Protein AF-A0A764QH94-F1 (afdb_monomer)

pLDDT: mea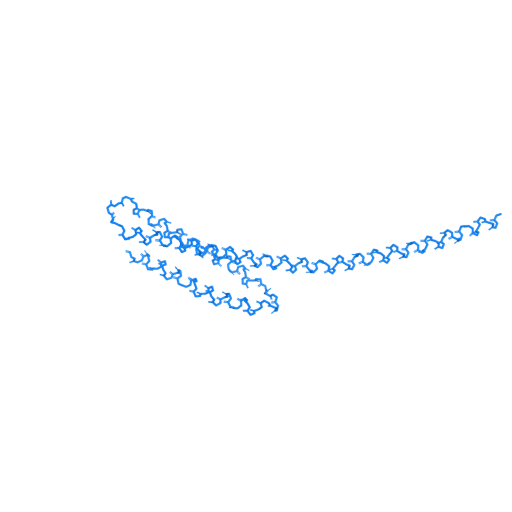n 87.06, std 11.45, range [55.53, 98.19]

InterPro domains:
  IPR003122 Chemotaxis methyl-accepting receptor Tar-related, ligand-binding [PF02203] (1-144)
  IPR003122 Chemotaxis methyl-accepting receptor Tar-related, ligand-binding [SM00319] (44-144)
  IPR004090 Chemotaxis methyl-accepting receptor [PR00260] (5-30)
  IPR004090 Chemotaxis methyl-accepting receptor [PR00260] (60-75)
  IPR035440 Methyl-accepting chemotaxis protein, four helix bundle domain superfamily [SSF47170] (25-144)

Secondary structure (DSSP, 8-state):
-HHHHHHHHHHHHHHHHHHHHHHHHHHHHHHHHHHHHHHHHHHHHHHHHHHHHHHHHHHHHHHHHHHHHHHHHHTS-TTSGGGHHHHHHHHHHHHHHHHHHHHHHHHHHSPPPGGGHHHHHHHHHHHHHHHHHHHHHHHHHH--

Foldseek 3Di:
DVVVVVVVVVVVVVVVVVVVVVVVVVVVVVVVVVVVVVVVVVVVLVVLLVVLLVLLVVLLVLLVVLLVVLVVVVPDDPPDPCPVVSVVSLVSSVVSLVVSVVSVVVSVPRDDDPVCPVVNVVVVVVSVVSSVVSVVSSVVSVVD

Mean predicted aligned error: 10.51 Å

Organism: Salmonella enterica (NCBI:txid28901)

Radius of gyration: 31.35 Å; Cα contacts (8 Å, |Δi|>4): 74; chains: 1; bounding box: 52×31×103 Å

Solvent-accessible surface area (backbone atoms only — not comparable to full-atom values): 7592 Å² total; per-residue (Å²): 112,70,70,58,54,55,51,51,54,51,50,52,52,52,50,51,53,49,52,50,52,49,50,52,52,50,51,54,50,49,51,50,50,56,57,46,49,55,53,51,51,54,51,51,50,51,50,46,42,51,48,25,47,50,51,18,53,52,25,47,51,50,18,52,51,26,44,53,55,19,54,60,49,68,74,44,67,82,88,43,88,61,58,64,62,29,57,53,26,45,51,48,18,55,51,30,43,51,52,17,50,54,31,41,50,54,34,69,72,49,82,68,55,82,93,40,45,67,61,52,51,53,49,48,58,53,46,55,56,52,52,50,53,53,52,51,54,50,54,55,62,73,76,101

Sequence (144 aa):
MFNRIRVVTMLMMVLGVFALLQLVSGGLLFSSLQHNQQGFVISNELRQQQSELTSTWDLMLQTRINLSRSAARMMMDASNQQSSAKTDLLQNAKTTLAQAAAHYANFKNMTPLPAMAEASANVDEKYQRYQAALAELIQFLDNG

Nearest PDB structures (foldseek):
  2lig-assembly1_B  TM=9.371E-01  e=2.095E-10  Salmonella enterica subsp. enterica serovar Typhimurium
  1vls-assembly1_A-2  TM=9.293E-01  e=1.479E-10  Salmonella enterica subsp. enterica serovar Typhimurium
  1vlt-assembly1_B  TM=8.913E-01  e=7.521E-10  Salmonella enterica subsp. enterica serovar Typhimurium
  4z9i-assembly1_B  TM=9.718E-01  e=4.386E-08  Escherichia coli K-12
  2asr-assembly1_A-2  TM=9.812E-01  e=1.111E-07  Escherichia coli

Structure (mmCIF, N/CA/C/O backbone):
data_AF-A0A764QH94-F1
#
_entry.id   AF-A0A764QH94-F1
#
loop_
_atom_site.group_PDB
_atom_site.id
_atom_site.type_symbol
_atom_site.label_atom_id
_atom_site.label_alt_id
_atom_site.label_comp_id
_atom_site.label_asym_id
_atom_site.label_entity_id
_atom_site.label_seq_id
_atom_site.pdbx_PDB_ins_code
_atom_site.Cartn_x
_atom_site.Cartn_y
_atom_site.Cartn_z
_atom_site.occupancy
_atom_site.B_iso_or_equiv
_atom_site.auth_seq_id
_atom_site.auth_comp_id
_atom_site.auth_asym_id
_atom_site.auth_atom_id
_atom_site.pdbx_PDB_model_num
ATOM 1 N N . MET A 1 1 ? 24.387 20.231 -72.973 1.00 58.84 1 MET A N 1
ATOM 2 C CA . MET A 1 1 ? 23.534 19.205 -72.317 1.00 58.84 1 MET A CA 1
ATOM 3 C C . MET A 1 1 ? 24.304 18.293 -71.352 1.00 58.84 1 MET A C 1
ATOM 5 O O . MET A 1 1 ? 23.758 17.997 -70.299 1.00 58.84 1 MET A O 1
ATOM 9 N N . PHE A 1 2 ? 25.573 17.942 -71.612 1.00 56.97 2 PHE A N 1
ATOM 10 C CA . PHE A 1 2 ? 26.425 17.142 -70.705 1.00 56.97 2 PHE A CA 1
ATOM 11 C C . PHE A 1 2 ? 26.608 17.710 -69.282 1.00 56.97 2 PHE A C 1
ATOM 13 O O . PHE A 1 2 ? 26.535 16.955 -68.317 1.00 56.97 2 PHE A O 1
ATOM 20 N N . ASN A 1 3 ? 26.741 19.034 -69.119 1.00 65.38 3 ASN A N 1
ATOM 21 C CA . ASN A 1 3 ? 26.804 19.642 -67.778 1.00 65.38 3 ASN A CA 1
ATOM 22 C C . ASN A 1 3 ? 25.510 19.459 -66.971 1.00 65.38 3 ASN A C 1
ATOM 24 O O . ASN A 1 3 ? 25.569 19.349 -65.753 1.00 65.38 3 ASN A O 1
ATOM 28 N N . ARG A 1 4 ? 24.345 19.384 -67.630 1.00 68.06 4 ARG A N 1
ATOM 29 C CA . ARG A 1 4 ? 23.067 19.175 -66.934 1.00 68.06 4 ARG A CA 1
ATOM 30 C C . ARG A 1 4 ? 22.948 17.741 -66.421 1.00 68.06 4 ARG A C 1
ATOM 32 O O . ARG A 1 4 ? 22.550 17.550 -65.283 1.00 68.06 4 ARG A O 1
ATOM 39 N N . ILE A 1 5 ? 23.374 16.755 -67.215 1.00 74.06 5 ILE A N 1
ATOM 40 C CA . ILE A 1 5 ? 23.391 15.339 -66.808 1.00 74.06 5 ILE A CA 1
ATOM 41 C C . ILE A 1 5 ? 24.317 15.135 -65.599 1.00 74.06 5 ILE A C 1
ATOM 43 O O . ILE A 1 5 ? 23.917 14.488 -64.639 1.00 74.06 5 ILE A O 1
ATOM 47 N N . ARG A 1 6 ? 25.501 15.766 -65.595 1.00 75.75 6 ARG A N 1
ATOM 48 C CA . ARG A 1 6 ? 26.465 15.675 -64.483 1.00 75.75 6 ARG A CA 1
ATOM 49 C C . ARG A 1 6 ? 25.933 16.280 -63.176 1.00 75.75 6 ARG A C 1
ATOM 51 O O . ARG A 1 6 ? 26.131 15.708 -62.106 1.00 75.75 6 ARG A O 1
ATOM 58 N N . VAL A 1 7 ? 25.226 17.408 -63.269 1.00 81.19 7 VAL A N 1
ATOM 59 C CA . VAL A 1 7 ? 24.567 18.050 -62.118 1.00 81.19 7 VAL A CA 1
ATOM 60 C C . VAL A 1 7 ? 23.432 17.176 -61.581 1.00 81.19 7 VAL A C 1
ATOM 62 O O . VAL A 1 7 ? 23.337 16.984 -60.374 1.00 81.19 7 VAL A O 1
ATOM 65 N N . VAL A 1 8 ? 22.620 16.579 -62.459 1.00 84.50 8 VAL A N 1
ATOM 66 C CA . VAL A 1 8 ? 21.520 15.683 -62.059 1.00 84.50 8 VAL A CA 1
ATOM 67 C C . VAL A 1 8 ? 22.042 14.409 -61.385 1.00 84.50 8 VAL A C 1
ATOM 69 O O . VAL A 1 8 ? 21.506 14.012 -60.354 1.00 84.50 8 VAL A O 1
ATOM 72 N N . THR A 1 9 ? 23.120 13.799 -61.890 1.00 85.00 9 THR A N 1
ATOM 73 C CA . THR A 1 9 ? 23.742 12.630 -61.241 1.00 85.00 9 THR A CA 1
ATOM 74 C C . THR A 1 9 ? 24.323 12.959 -59.865 1.00 85.00 9 THR A C 1
ATOM 76 O O . THR A 1 9 ? 24.205 12.152 -58.947 1.00 85.00 9 THR A O 1
ATOM 79 N N . MET A 1 10 ? 24.899 14.154 -59.689 1.00 85.44 10 MET A N 1
ATOM 80 C CA . MET A 1 10 ? 25.406 14.604 -58.388 1.00 85.44 10 MET A CA 1
ATOM 81 C C . MET A 1 10 ? 24.257 14.847 -57.398 1.00 85.44 10 MET A C 1
ATOM 83 O O . MET A 1 10 ? 24.336 14.425 -56.248 1.00 85.44 10 MET A O 1
ATOM 87 N N . LEU A 1 11 ? 23.161 15.455 -57.860 1.00 88.19 11 LEU A N 1
ATOM 88 C CA . LEU A 1 11 ? 21.947 15.655 -57.065 1.00 88.19 11 LEU A CA 1
ATOM 89 C C . LEU A 1 11 ? 21.333 14.327 -56.604 1.00 88.19 11 LEU A C 1
ATOM 91 O O . LEU A 1 11 ? 21.005 14.184 -55.429 1.00 88.19 11 LEU A O 1
ATOM 95 N N . MET A 1 12 ? 21.234 13.338 -57.497 1.00 90.38 12 MET A N 1
ATOM 96 C CA . MET A 1 12 ? 20.727 12.004 -57.152 1.00 90.38 12 MET A CA 1
ATOM 97 C C . MET A 1 12 ? 21.603 11.292 -56.116 1.00 90.38 12 MET A C 1
ATOM 99 O O . MET A 1 12 ? 21.078 10.649 -55.210 1.00 90.38 12 MET A O 1
ATOM 103 N N . MET A 1 13 ? 22.927 11.443 -56.200 1.00 90.69 13 MET A N 1
ATOM 104 C CA . MET A 1 13 ? 23.847 10.875 -55.212 1.00 90.69 13 MET A CA 1
ATOM 105 C C . MET A 1 13 ? 23.647 11.501 -53.825 1.00 90.69 13 MET A C 1
ATOM 107 O O . MET A 1 13 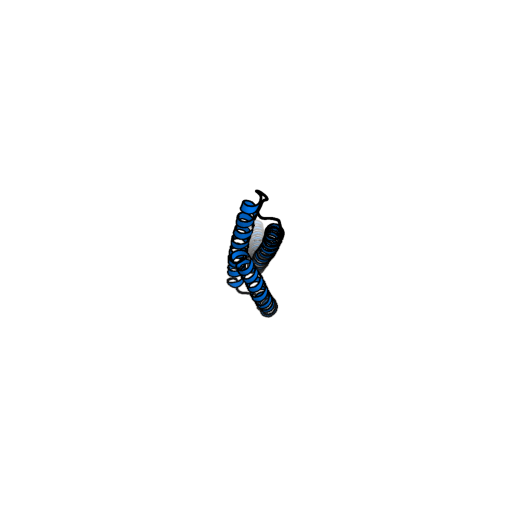? 23.563 10.782 -52.832 1.00 90.69 13 MET A O 1
ATOM 111 N N . VAL A 1 14 ? 23.512 12.830 -53.756 1.00 91.31 14 VAL A N 1
ATOM 112 C CA . VAL A 1 14 ? 23.268 13.547 -52.493 1.00 91.31 14 VAL A CA 1
ATOM 113 C C . VAL A 1 14 ? 21.919 13.157 -51.887 1.00 91.31 14 VAL A C 1
ATOM 115 O O . VAL A 1 14 ? 21.845 12.913 -50.686 1.00 91.31 14 VAL A O 1
ATOM 118 N N . LEU A 1 15 ? 20.870 13.029 -52.705 1.00 92.44 15 LEU A N 1
ATOM 119 C CA . LEU A 1 15 ? 19.559 12.562 -52.247 1.00 92.44 15 LEU A CA 1
ATOM 120 C C . LEU A 1 15 ? 19.611 11.127 -51.708 1.00 92.44 15 LEU A C 1
ATOM 122 O O . LEU A 1 15 ? 19.010 10.853 -50.674 1.00 92.44 15 LEU A O 1
ATOM 126 N N . GLY A 1 16 ? 20.361 10.230 -52.356 1.00 92.19 16 GLY A N 1
ATOM 127 C CA . GLY A 1 16 ? 20.555 8.861 -51.873 1.00 92.19 16 GLY A CA 1
ATOM 128 C C . GLY A 1 16 ? 21.253 8.809 -50.511 1.00 92.19 16 GLY A C 1
ATOM 129 O O . GLY A 1 16 ? 20.799 8.109 -49.606 1.00 92.19 16 GLY A O 1
ATOM 130 N N . VAL A 1 17 ? 22.315 9.601 -50.332 1.00 92.94 17 VAL A N 1
ATOM 131 C CA . VAL A 1 17 ? 23.013 9.722 -49.039 1.00 92.94 17 VAL A CA 1
ATOM 132 C C . VAL A 1 17 ? 22.092 10.316 -47.974 1.00 92.94 17 VAL A C 1
ATOM 134 O O . VAL A 1 17 ? 22.043 9.816 -46.853 1.00 92.94 17 VAL A O 1
ATOM 137 N N . PHE A 1 18 ? 21.325 11.349 -48.318 1.00 94.50 18 PHE A N 1
ATOM 138 C CA . PHE A 1 18 ? 20.382 11.973 -47.398 1.00 94.50 18 PHE A CA 1
ATOM 139 C C . PHE A 1 18 ? 19.275 11.003 -46.961 1.00 94.50 18 PHE A C 1
ATOM 141 O O . PHE A 1 18 ? 18.997 10.899 -45.769 1.00 94.50 18 PHE A O 1
ATOM 148 N N . ALA A 1 19 ? 18.709 10.229 -47.891 1.00 92.62 19 ALA A N 1
ATOM 149 C CA . ALA A 1 19 ? 17.717 9.200 -47.584 1.00 92.62 19 ALA A CA 1
ATOM 150 C C . ALA A 1 19 ? 18.286 8.105 -46.664 1.00 92.62 19 ALA A C 1
ATOM 152 O O . ALA A 1 19 ? 17.626 7.696 -45.710 1.00 92.62 19 ALA A O 1
ATOM 153 N N . LEU A 1 20 ? 19.532 7.671 -46.893 1.00 94.38 20 LEU A N 1
ATOM 154 C CA . LEU A 1 20 ? 20.217 6.722 -46.010 1.00 94.38 20 LEU A CA 1
ATOM 155 C C . LEU A 1 20 ? 20.415 7.288 -44.602 1.00 94.38 20 LEU A C 1
ATOM 157 O O . LEU A 1 20 ? 20.126 6.604 -43.622 1.00 94.38 20 LEU A O 1
ATOM 161 N N . LEU A 1 21 ? 20.859 8.542 -44.487 1.00 92.81 21 LEU A N 1
ATOM 162 C CA . LEU A 1 21 ? 21.015 9.203 -43.190 1.00 92.81 21 LEU A CA 1
ATOM 163 C C . LEU A 1 21 ? 19.673 9.344 -42.458 1.00 92.81 21 LEU A C 1
ATOM 165 O O . LEU A 1 21 ? 19.615 9.107 -41.252 1.00 92.81 21 LEU A O 1
ATOM 169 N N . GLN A 1 22 ? 18.590 9.664 -43.172 1.00 89.75 22 GLN A N 1
ATOM 170 C CA . GLN A 1 22 ? 17.243 9.714 -42.598 1.00 89.75 22 GLN A CA 1
ATOM 171 C C . GLN A 1 22 ? 16.766 8.340 -42.114 1.00 89.75 22 GLN A C 1
ATOM 173 O O . GLN A 1 22 ? 16.190 8.253 -41.031 1.00 89.75 22 GLN A O 1
ATOM 178 N N . LEU A 1 23 ? 17.042 7.265 -42.859 1.00 92.69 23 LEU A N 1
ATOM 179 C CA . LEU A 1 23 ? 16.693 5.901 -42.450 1.00 92.69 23 LEU A CA 1
ATOM 180 C C . LEU A 1 23 ? 17.468 5.450 -41.211 1.00 92.69 23 LEU A C 1
ATOM 182 O O . LEU A 1 23 ? 16.871 4.896 -40.292 1.00 92.69 23 LEU A O 1
ATOM 186 N N . VAL A 1 24 ? 18.776 5.716 -41.149 1.00 90.00 24 VAL A N 1
ATOM 187 C CA . VAL A 1 24 ? 19.589 5.393 -39.966 1.00 90.00 24 VAL A CA 1
ATOM 188 C C . VAL A 1 24 ? 19.122 6.211 -38.761 1.00 90.00 24 VAL A C 1
ATOM 190 O O . VAL A 1 24 ? 18.938 5.654 -37.682 1.00 90.00 24 VAL A O 1
ATOM 193 N N . SER A 1 25 ? 18.859 7.508 -38.939 1.00 89.19 25 SER A N 1
ATOM 194 C CA . SER A 1 25 ? 18.344 8.370 -37.870 1.00 89.19 25 SER A CA 1
ATOM 195 C C . SER A 1 25 ? 16.972 7.907 -37.366 1.00 89.19 25 SER A C 1
ATOM 197 O O . SER A 1 25 ? 16.784 7.766 -36.158 1.00 89.19 25 SER A O 1
ATOM 199 N N . GLY A 1 26 ? 16.043 7.585 -38.271 1.00 85.94 26 GLY A N 1
ATOM 200 C CA . GLY A 1 26 ? 14.727 7.048 -37.925 1.00 85.94 26 GLY A CA 1
ATOM 201 C C . GLY A 1 26 ? 14.800 5.676 -37.250 1.00 85.94 26 GLY A C 1
ATOM 202 O O . GLY A 1 26 ? 14.099 5.443 -36.269 1.00 85.94 26 GLY A O 1
ATOM 203 N N . GLY A 1 27 ? 15.687 4.791 -37.714 1.00 85.94 27 GLY A N 1
ATOM 204 C CA . GLY A 1 27 ? 15.907 3.470 -37.122 1.00 85.94 27 GLY A CA 1
ATOM 205 C C . GLY A 1 27 ? 16.502 3.539 -35.715 1.00 85.94 27 GLY A C 1
ATOM 206 O O . GLY A 1 27 ? 16.019 2.863 -34.808 1.00 85.94 27 GLY A O 1
ATOM 207 N N . LEU A 1 28 ? 17.495 4.407 -35.498 1.00 85.31 28 LEU A N 1
ATOM 208 C CA . LEU A 1 28 ? 18.063 4.655 -34.169 1.00 85.31 28 LEU A CA 1
ATOM 209 C C . LEU A 1 28 ? 17.034 5.284 -33.223 1.00 85.31 28 LEU A C 1
ATOM 211 O O . LEU A 1 28 ? 16.949 4.892 -32.060 1.00 85.31 28 LEU A O 1
ATOM 215 N N . LEU A 1 29 ? 16.220 6.219 -33.718 1.00 83.62 29 LEU A N 1
ATOM 216 C CA . LEU A 1 29 ? 15.153 6.840 -32.937 1.00 83.62 29 LEU A CA 1
ATOM 217 C C . LEU A 1 29 ? 14.066 5.823 -32.560 1.00 83.62 29 LEU A C 1
ATOM 219 O O 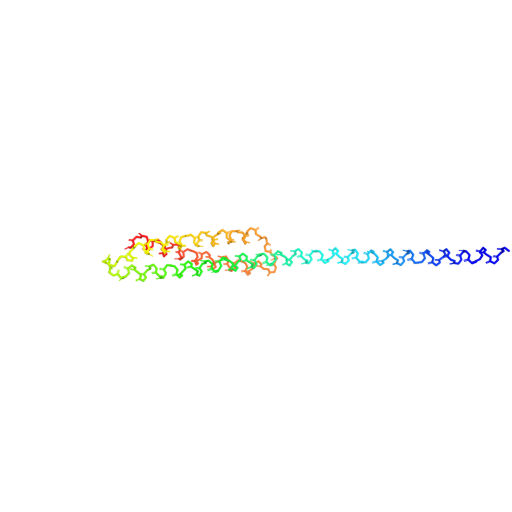. LEU A 1 29 ? 13.656 5.780 -31.404 1.00 83.62 29 LEU A O 1
ATOM 223 N N . PHE A 1 30 ? 13.662 4.948 -33.484 1.00 80.75 30 PHE A N 1
ATOM 224 C CA . PHE A 1 30 ? 12.723 3.859 -33.203 1.00 80.75 30 PHE A CA 1
ATOM 225 C C . PHE A 1 30 ? 13.288 2.864 -32.180 1.00 80.75 30 PHE A C 1
ATOM 227 O O . PHE A 1 30 ? 12.619 2.547 -31.200 1.00 80.75 30 PHE A O 1
ATOM 234 N N . SER A 1 31 ? 14.544 2.437 -32.350 1.00 77.50 31 SER A N 1
ATOM 235 C CA . SER A 1 31 ? 15.226 1.548 -31.401 1.00 77.50 31 SER A CA 1
ATOM 236 C C . SER A 1 31 ? 15.353 2.176 -30.010 1.00 77.50 31 SER A C 1
ATOM 238 O O . SER A 1 31 ? 15.174 1.486 -29.009 1.00 77.50 31 SER A O 1
ATOM 240 N N . SER A 1 32 ? 15.638 3.479 -29.931 1.00 75.62 32 SER A N 1
ATOM 241 C CA . SER A 1 32 ? 15.711 4.214 -28.665 1.00 75.62 32 SER A CA 1
ATOM 242 C C . SER A 1 32 ? 14.337 4.328 -28.002 1.00 75.62 32 SER A C 1
ATOM 244 O O . SER A 1 32 ? 14.208 4.087 -26.803 1.00 75.62 32 SER A O 1
ATOM 246 N N . LEU A 1 33 ? 13.281 4.626 -28.765 1.00 75.31 33 LEU A N 1
ATOM 247 C CA . LEU A 1 33 ? 11.913 4.657 -28.243 1.00 75.31 33 LEU A CA 1
ATOM 248 C C . LEU A 1 33 ? 11.463 3.279 -27.747 1.00 75.31 33 LEU A C 1
ATOM 250 O O . LEU A 1 33 ? 10.869 3.193 -26.677 1.00 75.31 33 LEU A O 1
ATOM 254 N N . GLN A 1 34 ? 11.781 2.204 -28.470 1.00 72.62 34 GLN A N 1
ATOM 255 C CA . GLN A 1 34 ? 11.426 0.841 -28.072 1.00 72.62 34 GLN A CA 1
ATOM 256 C C . GLN A 1 34 ? 12.183 0.385 -26.815 1.00 72.62 34 GLN A C 1
ATOM 258 O O . GLN A 1 34 ? 11.588 -0.224 -25.927 1.00 72.62 34 GLN A O 1
ATOM 263 N N . HIS A 1 35 ? 13.467 0.735 -26.693 1.00 69.38 35 HIS A N 1
ATOM 264 C CA . HIS A 1 35 ? 14.237 0.508 -25.468 1.00 69.38 35 HIS A CA 1
ATOM 265 C C . HIS A 1 35 ? 13.667 1.306 -24.280 1.00 69.38 35 HIS A C 1
ATOM 267 O O . HIS A 1 35 ? 13.487 0.766 -23.190 1.00 69.38 35 HIS A O 1
ATOM 273 N N . ASN A 1 36 ? 13.289 2.568 -24.501 1.00 70.31 36 ASN A N 1
ATOM 274 C CA . ASN A 1 36 ? 12.675 3.404 -23.470 1.00 70.31 36 ASN A CA 1
ATOM 275 C C . ASN A 1 36 ? 11.278 2.914 -23.052 1.00 70.31 36 ASN A C 1
ATOM 277 O O . ASN A 1 36 ? 10.938 3.002 -21.876 1.00 70.31 36 ASN A O 1
ATOM 281 N N . GLN A 1 37 ? 10.473 2.359 -23.967 1.00 64.88 37 GLN A N 1
ATOM 282 C CA . GLN A 1 37 ? 9.149 1.811 -23.639 1.00 64.88 37 GLN A CA 1
ATOM 283 C C . GLN A 1 37 ? 9.218 0.721 -22.562 1.00 64.88 37 GLN A C 1
ATOM 285 O O . GLN A 1 37 ? 8.389 0.722 -21.655 1.00 64.88 37 GLN A O 1
ATOM 290 N N . GLN A 1 38 ? 10.222 -0.162 -22.603 1.00 72.31 38 GLN A N 1
ATOM 291 C CA . GLN A 1 38 ? 10.415 -1.184 -21.565 1.00 72.31 38 GLN A CA 1
ATOM 292 C C . GLN A 1 38 ? 10.717 -0.552 -20.199 1.00 72.31 38 GLN A C 1
ATOM 294 O O . GLN A 1 38 ? 10.119 -0.938 -19.195 1.00 72.31 38 GLN A O 1
ATOM 299 N N . GLY A 1 39 ? 11.574 0.474 -20.166 1.00 73.31 39 GLY A N 1
ATOM 300 C CA . GLY A 1 39 ? 11.853 1.242 -18.950 1.00 73.31 39 GLY A CA 1
ATOM 301 C C . GLY A 1 39 ? 10.612 1.949 -18.393 1.00 73.31 39 GLY A C 1
ATOM 302 O O . GLY A 1 39 ? 10.384 1.932 -17.184 1.00 73.31 39 GLY A O 1
ATOM 303 N N . PHE A 1 40 ? 9.765 2.511 -19.262 1.00 74.31 40 PHE A N 1
ATOM 304 C CA . PHE A 1 40 ? 8.508 3.145 -18.854 1.00 74.31 40 PHE A CA 1
ATOM 305 C C . PHE A 1 40 ? 7.497 2.149 -18.281 1.00 74.31 40 PHE A C 1
ATOM 307 O O . PHE A 1 40 ? 6.843 2.469 -17.290 1.00 74.31 40 PHE A O 1
ATOM 314 N N . VAL A 1 41 ? 7.367 0.953 -18.866 1.00 80.88 41 VAL A N 1
ATOM 315 C CA . VAL A 1 41 ? 6.469 -0.094 -18.347 1.00 80.88 41 VAL A CA 1
ATOM 316 C C . VAL A 1 41 ? 6.925 -0.548 -16.961 1.00 80.88 41 VAL A C 1
ATOM 318 O O . VAL A 1 41 ? 6.121 -0.522 -16.034 1.00 80.88 41 VAL A O 1
ATOM 321 N N . ILE A 1 42 ? 8.217 -0.847 -16.789 1.00 82.75 42 ILE A N 1
ATOM 322 C CA . ILE A 1 42 ? 8.788 -1.246 -15.492 1.00 82.75 42 ILE A CA 1
ATOM 323 C C . ILE A 1 42 ? 8.619 -0.138 -14.446 1.00 82.75 42 ILE A C 1
ATOM 325 O O . ILE A 1 42 ? 8.236 -0.399 -13.308 1.00 82.75 42 ILE A O 1
ATOM 329 N N . SER A 1 43 ? 8.884 1.117 -14.817 1.00 84.81 43 SER A N 1
ATOM 330 C CA . SER A 1 43 ? 8.725 2.253 -13.904 1.00 84.81 43 SER A CA 1
ATOM 331 C C . SER A 1 43 ? 7.265 2.466 -13.500 1.00 84.81 43 SER A C 1
ATOM 333 O O . SER A 1 43 ? 6.985 2.729 -12.330 1.00 84.81 43 SER A O 1
ATOM 335 N N . ASN A 1 44 ? 6.326 2.318 -14.438 1.00 86.19 44 ASN A N 1
ATOM 336 C CA . ASN A 1 44 ? 4.900 2.394 -14.136 1.00 86.19 44 ASN A CA 1
ATOM 337 C C . ASN A 1 44 ? 4.452 1.250 -13.223 1.00 86.19 44 ASN A C 1
ATOM 339 O O . ASN A 1 44 ? 3.688 1.504 -12.296 1.00 86.19 44 ASN A O 1
ATOM 343 N N . GLU A 1 45 ? 4.939 0.030 -13.445 1.00 86.88 45 GLU A N 1
ATOM 344 C CA . GLU A 1 45 ? 4.639 -1.124 -12.596 1.00 86.88 45 GLU A CA 1
ATOM 345 C C . GLU A 1 45 ? 5.174 -0.926 -11.172 1.00 86.88 45 GLU A C 1
ATOM 347 O O . GLU A 1 45 ? 4.423 -1.063 -10.210 1.00 86.88 45 GLU A O 1
ATOM 352 N N . LEU A 1 46 ? 6.425 -0.477 -11.021 1.00 89.00 46 LEU A N 1
ATOM 353 C CA . LEU A 1 46 ? 6.993 -0.115 -9.717 1.00 89.00 46 LEU A CA 1
ATOM 354 C C . LEU A 1 46 ? 6.190 0.987 -9.019 1.00 89.00 46 LEU A C 1
ATOM 356 O O . LEU A 1 46 ? 5.944 0.911 -7.815 1.00 89.00 46 LEU A O 1
ATOM 360 N N . ARG A 1 47 ? 5.750 2.005 -9.768 1.00 91.12 47 ARG A N 1
ATOM 361 C CA . ARG A 1 47 ? 4.915 3.080 -9.220 1.00 91.12 47 ARG A CA 1
ATOM 362 C C . ARG A 1 47 ? 3.555 2.555 -8.760 1.00 91.12 47 ARG A C 1
ATOM 364 O O . ARG A 1 47 ? 3.060 3.004 -7.731 1.00 91.12 47 ARG A O 1
ATOM 371 N N . GLN A 1 48 ? 2.955 1.619 -9.494 1.00 91.62 48 GLN A N 1
ATOM 372 C CA . GLN A 1 48 ? 1.704 0.971 -9.096 1.00 91.62 48 GLN A CA 1
ATOM 373 C C . GLN A 1 48 ? 1.893 0.109 -7.844 1.00 91.62 48 GLN A C 1
ATOM 375 O O . GLN A 1 48 ? 1.141 0.286 -6.891 1.00 91.62 48 GLN A O 1
ATOM 380 N N . GLN A 1 49 ? 2.940 -0.720 -7.789 1.00 92.00 49 GLN A N 1
ATOM 381 C CA . GLN A 1 49 ? 3.284 -1.509 -6.600 1.00 92.00 49 GLN A CA 1
ATOM 382 C C . GLN A 1 49 ? 3.455 -0.613 -5.366 1.00 92.00 49 GLN A C 1
ATOM 384 O O . GLN A 1 49 ? 2.868 -0.866 -4.313 1.00 92.00 49 GLN A O 1
ATOM 389 N N . GLN A 1 50 ? 4.209 0.481 -5.505 1.00 93.25 50 GLN A N 1
ATOM 390 C CA . GLN A 1 50 ? 4.407 1.448 -4.429 1.00 93.25 50 GLN A CA 1
ATOM 391 C C . GLN A 1 50 ? 3.100 2.142 -4.023 1.00 93.25 50 GLN A C 1
ATOM 393 O O . GLN A 1 50 ? 2.864 2.349 -2.831 1.00 93.25 50 GLN A O 1
ATOM 398 N N . SER A 1 51 ? 2.250 2.497 -4.989 1.00 96.00 51 SER A N 1
ATOM 399 C CA . SER A 1 51 ? 0.953 3.125 -4.730 1.00 96.00 51 SER A CA 1
ATOM 400 C C . SER A 1 51 ? 0.039 2.199 -3.928 1.00 96.00 51 SER A C 1
ATOM 402 O O . SER A 1 51 ? -0.502 2.626 -2.914 1.00 96.00 51 SER A O 1
ATOM 404 N N . GLU A 1 52 ? -0.090 0.934 -4.332 1.00 95.94 52 GLU A N 1
ATOM 405 C CA . GLU A 1 52 ? -0.926 -0.059 -3.643 1.00 95.94 52 GLU A CA 1
ATOM 406 C C . GLU A 1 52 ? -0.431 -0.336 -2.215 1.00 95.94 52 GLU A C 1
ATOM 408 O O . GLU A 1 52 ? -1.225 -0.374 -1.270 1.00 95.94 52 GLU A O 1
ATOM 413 N N . LEU A 1 53 ? 0.888 -0.446 -2.015 1.00 96.06 53 LEU A N 1
ATOM 414 C CA . LEU A 1 53 ? 1.468 -0.560 -0.673 1.00 96.06 53 LEU A CA 1
ATOM 415 C C . LEU A 1 53 ? 1.216 0.680 0.186 1.00 96.06 53 LEU A C 1
ATOM 417 O O . LEU A 1 53 ? 0.896 0.553 1.367 1.00 96.06 53 LEU A O 1
ATOM 421 N N . THR A 1 54 ? 1.340 1.875 -0.394 1.00 97.50 54 THR A N 1
ATOM 422 C CA . THR A 1 54 ? 1.094 3.135 0.322 1.00 97.50 54 THR A CA 1
ATOM 423 C C . THR A 1 54 ? -0.369 3.229 0.754 1.00 97.50 54 THR A C 1
ATOM 425 O O . THR A 1 54 ? -0.639 3.529 1.916 1.00 97.50 54 THR A O 1
ATOM 428 N N . SER A 1 55 ? -1.310 2.897 -0.136 1.00 97.75 55 SER A N 1
ATOM 429 C CA . SER A 1 55 ? -2.741 2.842 0.182 1.00 97.75 55 SER A CA 1
ATOM 430 C C . SER A 1 55 ? -3.052 1.797 1.251 1.00 97.75 55 SER A C 1
ATOM 432 O O . SER A 1 55 ? -3.791 2.083 2.192 1.00 97.75 55 SER A O 1
ATOM 434 N N . THR A 1 56 ? -2.447 0.609 1.157 1.00 98.06 56 THR A N 1
ATOM 435 C CA . THR A 1 56 ? -2.572 -0.436 2.184 1.00 98.06 56 THR A CA 1
ATOM 436 C C . THR A 1 56 ? -2.137 0.093 3.549 1.00 98.06 56 THR A C 1
ATOM 438 O O . THR A 1 56 ? -2.879 -0.017 4.524 1.00 98.06 56 THR A O 1
ATOM 441 N N . TRP A 1 57 ? -0.946 0.690 3.623 1.00 98.06 57 TRP A N 1
ATOM 442 C CA . TRP A 1 57 ? -0.384 1.200 4.870 1.00 98.06 57 TRP A CA 1
ATOM 443 C C . TRP A 1 57 ? -1.240 2.310 5.488 1.00 98.06 57 TRP A C 1
ATOM 445 O O . TRP A 1 57 ? -1.529 2.263 6.687 1.00 98.06 57 TRP A O 1
ATOM 455 N N . ASP A 1 58 ? -1.690 3.269 4.677 1.00 98.12 58 ASP A N 1
ATOM 456 C CA . ASP A 1 58 ? -2.552 4.358 5.139 1.00 98.12 58 ASP A CA 1
ATOM 457 C C . ASP A 1 58 ? -3.868 3.823 5.724 1.00 98.12 58 ASP A C 1
ATOM 459 O O . ASP A 1 58 ? -4.239 4.151 6.851 1.00 98.12 58 ASP A O 1
ATOM 463 N N . LEU A 1 59 ? -4.531 2.898 5.028 1.00 98.19 59 LEU A N 1
ATOM 464 C CA . LEU A 1 59 ? -5.783 2.300 5.497 1.00 98.19 59 LEU A CA 1
ATOM 465 C C . LEU A 1 59 ? -5.607 1.446 6.762 1.00 98.19 59 LEU A C 1
ATOM 467 O O . LEU A 1 59 ? -6.478 1.450 7.639 1.00 98.19 59 LEU A O 1
ATOM 471 N N . MET A 1 60 ? -4.479 0.748 6.921 1.00 98.00 60 MET A N 1
ATOM 472 C CA . MET A 1 60 ? -4.163 0.051 8.175 1.00 98.00 60 MET A CA 1
ATOM 473 C C . MET A 1 60 ? -3.951 1.039 9.331 1.00 98.00 60 MET A C 1
ATOM 475 O O . MET A 1 60 ? -4.390 0.784 10.457 1.00 98.00 60 MET A O 1
ATOM 479 N N . LEU A 1 61 ? -3.325 2.190 9.074 1.00 97.94 61 LEU A N 1
ATOM 480 C CA . LEU A 1 61 ? -3.163 3.238 10.080 1.00 97.94 61 LEU A CA 1
ATOM 481 C C . LEU A 1 61 ? -4.510 3.876 10.453 1.00 97.94 61 LEU A C 1
ATOM 483 O O . LEU A 1 61 ? -4.797 4.044 11.641 1.00 97.94 61 LEU A O 1
ATOM 487 N N . GLN A 1 62 ? -5.372 4.148 9.471 1.00 96.81 62 GLN A N 1
ATOM 488 C CA . GLN A 1 62 ? -6.743 4.613 9.703 1.00 96.81 62 GLN A CA 1
ATOM 489 C C . GLN A 1 62 ? -7.560 3.599 10.514 1.00 96.81 62 GLN A C 1
ATOM 491 O O . GLN A 1 62 ? -8.241 3.977 11.469 1.00 96.81 62 GLN A O 1
ATOM 496 N N . THR A 1 63 ? -7.427 2.304 10.208 1.00 97.62 63 THR A N 1
ATOM 497 C CA . THR A 1 63 ? -8.032 1.212 10.986 1.00 97.62 63 THR A CA 1
ATOM 498 C C . THR A 1 63 ? -7.610 1.303 12.449 1.00 97.62 63 THR A C 1
ATOM 500 O O . THR A 1 63 ? -8.461 1.358 13.335 1.00 97.62 63 THR A O 1
ATOM 503 N N . ARG A 1 64 ? -6.304 1.409 12.721 1.00 97.31 64 ARG A N 1
ATOM 504 C CA . ARG A 1 64 ? -5.778 1.548 14.086 1.00 97.31 64 ARG A CA 1
ATOM 505 C C . ARG A 1 64 ? -6.339 2.777 14.808 1.00 97.31 64 ARG A C 1
ATOM 507 O O . ARG A 1 64 ? -6.678 2.688 15.987 1.00 97.31 64 ARG A O 1
ATOM 514 N N . ILE A 1 65 ? -6.438 3.919 14.127 1.00 95.81 65 ILE A N 1
ATOM 515 C CA . ILE A 1 65 ? -7.006 5.152 14.695 1.00 95.81 65 ILE A CA 1
ATOM 516 C C . ILE A 1 65 ? -8.482 4.946 15.055 1.00 95.81 65 ILE A C 1
ATOM 518 O O . ILE A 1 65 ? -8.896 5.313 16.157 1.00 95.81 65 ILE A O 1
ATOM 522 N N . ASN A 1 66 ? -9.269 4.332 14.170 1.00 93.56 66 ASN A N 1
ATOM 523 C CA . ASN A 1 66 ? -10.681 4.042 14.418 1.00 93.56 66 ASN A CA 1
ATOM 524 C C . ASN A 1 66 ? -10.868 3.075 15.595 1.00 93.56 66 ASN A C 1
ATOM 526 O O . ASN A 1 66 ? -11.688 3.348 16.472 1.00 93.56 66 ASN A O 1
ATOM 530 N N . LEU A 1 67 ? -10.053 2.018 15.680 1.00 93.69 67 LEU A N 1
ATOM 531 C CA . LEU A 1 67 ? -10.059 1.083 16.811 1.00 93.69 67 LEU A CA 1
ATOM 532 C C . LEU A 1 67 ? -9.697 1.774 18.125 1.00 93.69 67 LEU A C 1
ATOM 534 O O . LEU A 1 67 ? -10.410 1.615 19.109 1.00 93.69 67 LEU A O 1
ATOM 538 N N . SER A 1 68 ? -8.644 2.596 18.136 1.00 93.19 68 SER A N 1
ATOM 539 C CA . SER A 1 68 ? -8.231 3.359 19.320 1.00 93.19 68 SER A CA 1
ATOM 540 C C . SER A 1 6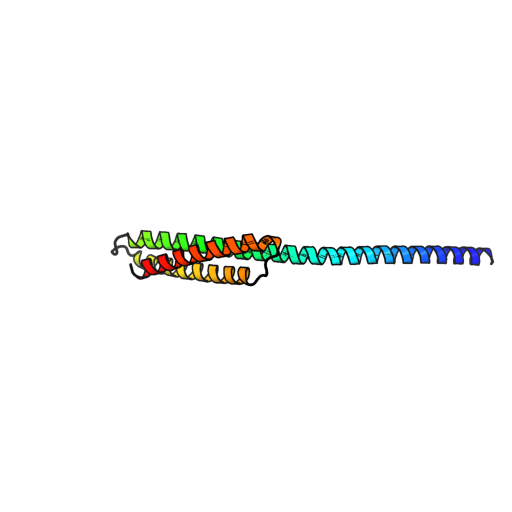8 ? -9.344 4.291 19.815 1.00 93.19 68 SER A C 1
ATOM 542 O O . SER A 1 68 ? -9.672 4.315 21.002 1.00 93.19 68 SER A O 1
ATOM 544 N N . ARG A 1 69 ? -10.003 5.009 18.896 1.00 90.62 69 ARG A N 1
ATOM 545 C CA . ARG A 1 69 ? -11.143 5.878 19.22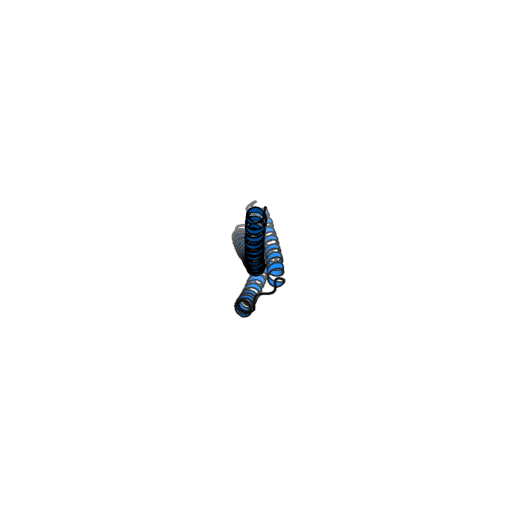5 1.00 90.62 69 ARG A CA 1
ATOM 546 C C . ARG A 1 69 ? -12.359 5.083 19.707 1.00 90.62 69 ARG A C 1
ATOM 548 O O . ARG A 1 69 ? -13.057 5.554 20.602 1.00 90.62 69 ARG A O 1
ATOM 555 N N . SER A 1 70 ? -12.614 3.908 19.129 1.00 88.88 70 SER A N 1
ATOM 556 C CA . SER A 1 70 ? -13.689 3.007 19.559 1.00 88.88 70 SER A CA 1
ATOM 557 C C . SER A 1 70 ? -13.437 2.489 20.976 1.00 88.88 70 SER A C 1
ATOM 559 O O . SER A 1 70 ? -14.302 2.621 21.838 1.00 88.88 70 SER A O 1
ATOM 561 N N . ALA A 1 71 ? -12.227 1.994 21.250 1.00 87.69 71 ALA A N 1
ATOM 562 C CA . ALA A 1 71 ? -11.818 1.497 22.561 1.00 87.69 71 ALA A CA 1
ATOM 563 C C . ALA A 1 71 ? -11.902 2.583 23.646 1.00 87.69 71 ALA A C 1
ATOM 565 O O . ALA A 1 71 ? -12.482 2.359 24.705 1.00 87.69 71 ALA A O 1
ATOM 566 N N . ALA A 1 72 ? -11.406 3.792 23.365 1.00 86.94 72 ALA A N 1
ATOM 567 C CA . ALA A 1 72 ? -11.494 4.912 24.303 1.00 86.94 72 ALA A CA 1
ATOM 568 C C . ALA A 1 72 ? -12.948 5.265 24.661 1.00 86.94 72 ALA A C 1
ATOM 570 O O . ALA A 1 72 ? -13.240 5.610 25.803 1.00 86.94 72 ALA A O 1
ATOM 571 N N . ARG A 1 73 ? -13.874 5.150 23.699 1.00 82.19 73 ARG A N 1
ATOM 572 C CA . ARG A 1 73 ? -15.308 5.365 23.937 1.00 82.19 73 ARG A CA 1
ATOM 573 C C . ARG A 1 73 ? -15.964 4.209 24.683 1.00 82.19 73 ARG A C 1
ATOM 575 O O . ARG A 1 73 ? -16.858 4.471 25.471 1.00 82.19 73 ARG A O 1
ATOM 582 N N . MET A 1 74 ? -15.516 2.969 24.482 1.00 77.25 74 MET A N 1
ATOM 583 C CA . MET A 1 74 ? -15.985 1.811 25.262 1.00 77.25 74 MET A CA 1
ATOM 584 C C . MET A 1 74 ? -15.667 1.935 26.749 1.00 77.25 74 MET A C 1
ATOM 586 O O . MET A 1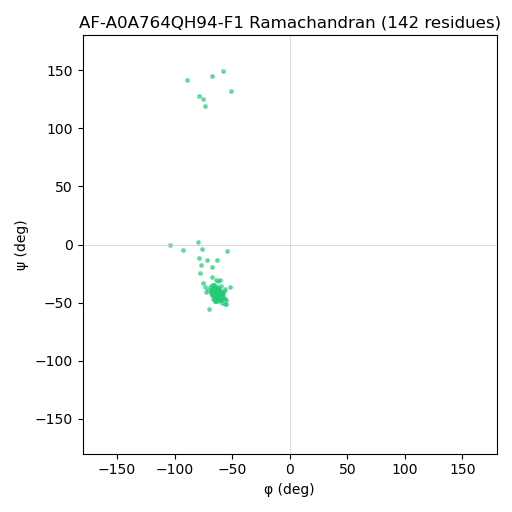 74 ? -16.423 1.442 27.575 1.00 77.25 74 MET A O 1
ATOM 590 N N . MET A 1 75 ? -14.567 2.606 27.088 1.00 76.38 75 MET A N 1
ATOM 591 C CA . MET A 1 75 ? -14.199 2.882 28.477 1.00 76.38 75 MET A CA 1
ATOM 592 C C . MET A 1 75 ? -14.985 4.051 29.096 1.00 76.38 75 MET A C 1
ATOM 594 O O . MET A 1 75 ? -14.891 4.262 30.303 1.00 76.38 75 MET A O 1
ATOM 598 N N . MET A 1 76 ? -15.726 4.832 28.300 1.00 72.88 76 MET A N 1
ATOM 599 C CA . MET A 1 76 ? -16.575 5.915 28.799 1.00 72.88 76 MET A CA 1
ATOM 600 C C . MET A 1 76 ? -17.977 5.394 29.133 1.00 72.88 76 MET A C 1
ATOM 602 O O . MET A 1 76 ? -18.525 4.555 28.427 1.00 72.88 76 MET A O 1
ATOM 606 N N . ASP A 1 77 ? -18.545 5.919 30.218 1.00 61.22 77 ASP A N 1
ATOM 607 C CA . ASP A 1 77 ? -19.796 5.465 30.832 1.00 61.22 77 ASP A CA 1
ATOM 608 C C . ASP A 1 77 ? -20.959 5.337 29.822 1.00 61.22 77 ASP A C 1
ATOM 610 O O . ASP A 1 77 ? -21.220 6.257 29.039 1.00 61.22 77 ASP A O 1
ATOM 614 N N . ALA A 1 78 ? -21.683 4.209 29.851 1.00 60.41 78 ALA A N 1
ATOM 615 C CA . ALA A 1 78 ? -22.725 3.852 28.871 1.00 60.41 78 ALA A CA 1
ATOM 616 C C . ALA A 1 78 ? -23.933 4.815 28.860 1.00 60.41 78 ALA A C 1
ATOM 618 O O . ALA A 1 78 ? -24.741 4.807 27.931 1.00 60.41 78 ALA A O 1
ATOM 619 N N . SER A 1 79 ? -24.046 5.666 29.885 1.00 58.84 79 SER A N 1
ATOM 620 C CA . SER A 1 79 ? -25.056 6.723 30.008 1.00 58.84 79 SER A CA 1
ATOM 621 C C . SER A 1 79 ? -24.824 7.906 29.057 1.00 58.84 79 SER A C 1
ATOM 623 O O . SER A 1 79 ? -25.737 8.706 28.837 1.00 58.84 79 SER A O 1
ATOM 625 N N . ASN A 1 80 ? -23.641 8.015 28.440 1.00 59.69 80 ASN A N 1
ATOM 626 C CA . ASN A 1 80 ? -23.393 8.999 27.393 1.00 59.69 80 ASN A CA 1
ATOM 627 C C . ASN A 1 80 ? -24.064 8.563 26.078 1.00 59.69 80 ASN A C 1
ATOM 629 O O . ASN A 1 80 ? -23.763 7.504 25.523 1.00 59.69 80 ASN A O 1
ATOM 633 N N . GLN A 1 81 ? -24.906 9.436 25.509 1.00 55.53 81 GLN A N 1
ATOM 634 C CA . GLN A 1 81 ? -25.571 9.270 24.198 1.00 55.53 81 GLN A CA 1
ATOM 635 C C . GLN A 1 81 ? -24.609 8.988 23.020 1.00 55.53 81 GLN A C 1
ATOM 637 O O . GLN A 1 81 ? -25.043 8.703 21.908 1.00 55.53 81 GLN A O 1
ATOM 642 N N . GLN A 1 82 ? -23.297 9.035 23.252 1.00 56.25 82 GLN A N 1
ATOM 643 C CA . GLN A 1 82 ? -22.237 8.763 22.286 1.00 56.25 82 GLN A CA 1
ATOM 644 C C . GLN A 1 82 ? -21.959 7.269 22.041 1.00 56.25 82 GLN A C 1
ATOM 646 O O . GLN A 1 82 ? -21.075 6.939 21.248 1.00 56.25 82 GLN A O 1
ATOM 651 N N . SER A 1 83 ? -22.716 6.375 22.682 1.00 58.62 83 SER A N 1
ATOM 652 C CA . SER A 1 83 ? -22.620 4.920 22.514 1.00 58.62 83 SER A CA 1
ATOM 653 C C . SER A 1 83 ? -22.904 4.446 21.078 1.00 58.62 83 SER A C 1
ATOM 655 O O . SER A 1 83 ? -22.283 3.492 20.623 1.00 58.62 83 SER A O 1
ATOM 657 N N . SER A 1 84 ? -23.754 5.135 20.306 1.00 63.12 84 SER A N 1
ATOM 658 C CA . SER A 1 84 ? -23.953 4.851 18.869 1.00 63.12 84 SER A CA 1
ATOM 659 C C . SER A 1 84 ? -22.675 5.066 18.051 1.00 63.12 84 SER A C 1
ATOM 661 O O . SER A 1 84 ? -22.325 4.269 17.183 1.00 63.12 84 SER A O 1
ATOM 663 N N . ALA A 1 85 ? -21.897 6.083 18.418 1.00 63.47 85 ALA A N 1
ATOM 664 C CA . ALA A 1 85 ? -20.654 6.425 17.751 1.00 63.47 85 ALA A CA 1
ATOM 665 C C . ALA A 1 85 ? -19.482 5.476 18.107 1.00 63.47 85 ALA A C 1
ATOM 667 O O . ALA A 1 85 ? -18.393 5.643 17.554 1.00 63.47 85 ALA A O 1
ATOM 668 N N . LYS A 1 86 ? -19.662 4.508 19.028 1.00 68.12 86 LYS A N 1
ATOM 669 C CA . LYS A 1 86 ? -18.774 3.333 19.207 1.00 68.12 86 LYS A CA 1
ATOM 670 C C . LYS A 1 86 ? -18.942 2.394 18.015 1.00 68.12 86 LYS A C 1
ATOM 672 O O . LYS A 1 86 ? -17.969 2.087 17.330 1.00 68.12 86 LYS A O 1
ATOM 677 N N . THR A 1 87 ? -20.183 1.986 17.758 1.00 76.88 87 THR A N 1
ATOM 678 C CA . THR A 1 87 ? -20.542 1.029 16.705 1.00 76.88 87 THR A CA 1
ATOM 679 C C . THR A 1 87 ? -20.107 1.530 15.332 1.00 76.88 87 THR A C 1
ATOM 681 O O . THR A 1 87 ? -19.513 0.775 14.566 1.00 76.88 87 THR A O 1
ATOM 684 N N . ASP A 1 88 ? -20.283 2.827 15.065 1.00 86.19 88 ASP A N 1
ATOM 685 C CA . ASP A 1 88 ? -19.854 3.441 13.805 1.00 86.19 88 ASP A CA 1
ATOM 686 C C . ASP A 1 88 ? -18.330 3.407 13.621 1.00 86.19 88 ASP A C 1
ATOM 688 O O . ASP A 1 88 ? -17.835 3.123 12.532 1.00 86.19 88 ASP A O 1
ATOM 692 N N . LEU A 1 89 ? -17.552 3.674 14.678 1.00 90.69 89 LEU A N 1
ATOM 693 C CA . LEU A 1 89 ? -16.087 3.646 14.599 1.00 90.69 89 LEU A CA 1
ATOM 694 C C . LEU A 1 89 ? -15.552 2.230 14.401 1.00 90.69 89 LEU A C 1
ATOM 696 O O . LEU A 1 89 ? -14.631 2.038 13.605 1.00 90.69 89 LEU A O 1
ATOM 700 N N . LEU A 1 90 ? -16.130 1.248 15.093 1.00 91.06 90 LEU A N 1
ATOM 701 C CA . LEU A 1 90 ? -15.764 -0.153 14.919 1.00 91.06 90 LEU A CA 1
ATOM 702 C C . LEU A 1 90 ? -16.121 -0.643 13.508 1.00 91.06 90 LEU A C 1
ATOM 704 O O . LEU A 1 90 ? -15.305 -1.293 12.855 1.00 91.06 90 LEU A O 1
ATOM 708 N N . GLN A 1 91 ? -17.287 -0.256 12.987 1.00 92.50 91 GLN A N 1
ATOM 709 C CA . GLN A 1 91 ? -17.688 -0.574 11.617 1.00 92.50 91 GLN A CA 1
ATOM 710 C C . GLN A 1 91 ? -16.787 0.103 10.572 1.00 92.50 91 GLN A C 1
ATOM 712 O O . GLN A 1 91 ? -16.404 -0.520 9.576 1.00 92.50 91 GLN A O 1
ATOM 717 N N . ASN A 1 92 ? -16.382 1.352 10.813 1.00 94.19 92 ASN A N 1
ATOM 718 C CA . ASN A 1 92 ? -15.411 2.045 9.971 1.00 94.19 92 ASN A CA 1
ATOM 719 C C . ASN A 1 92 ? -14.052 1.337 9.988 1.00 94.19 92 ASN A C 1
ATOM 721 O O . ASN A 1 92 ? -13.464 1.163 8.927 1.00 94.19 92 ASN A O 1
ATOM 725 N N . ALA A 1 93 ? -13.581 0.865 11.148 1.00 95.38 93 ALA A N 1
ATOM 726 C CA . ALA A 1 93 ? -12.345 0.088 11.243 1.00 95.38 93 ALA A CA 1
ATOM 727 C C . ALA A 1 93 ? -12.410 -1.222 10.437 1.00 95.38 93 ALA A C 1
ATOM 729 O O . ALA A 1 93 ? -11.469 -1.541 9.711 1.00 95.38 93 ALA A O 1
ATOM 730 N N . LYS A 1 94 ? -13.530 -1.956 10.505 1.00 95.81 94 LYS A N 1
ATOM 731 C CA . LYS A 1 94 ? -13.753 -3.156 9.673 1.00 95.81 94 LYS A CA 1
ATOM 732 C C . LYS A 1 94 ? -13.675 -2.825 8.184 1.00 95.81 94 LYS A C 1
ATOM 734 O O . LYS A 1 94 ? -13.030 -3.539 7.419 1.00 95.81 94 LYS A O 1
ATOM 739 N N . THR A 1 95 ? -14.297 -1.717 7.789 1.00 97.25 95 THR A N 1
ATOM 740 C CA . THR A 1 95 ? -14.325 -1.257 6.396 1.00 97.25 95 THR A CA 1
ATOM 741 C C . THR A 1 95 ? -12.931 -0.873 5.905 1.00 97.25 95 THR A C 1
ATOM 743 O O . THR A 1 95 ? -12.505 -1.350 4.854 1.00 97.25 95 THR A O 1
ATOM 746 N N . THR A 1 96 ? -12.184 -0.071 6.669 1.00 96.94 96 THR A N 1
ATOM 747 C CA . THR A 1 96 ? -10.829 0.350 6.285 1.00 96.94 96 THR A CA 1
ATOM 748 C C . THR A 1 96 ? -9.855 -0.827 6.249 1.00 96.94 96 THR A C 1
ATOM 750 O O . THR A 1 96 ? -9.012 -0.881 5.358 1.00 96.94 96 THR A O 1
ATOM 753 N N . LEU A 1 97 ? -9.996 -1.817 7.142 1.00 97.69 97 LEU A N 1
ATOM 754 C CA . LEU A 1 97 ? -9.164 -3.024 7.111 1.00 97.69 97 LEU A CA 1
ATOM 755 C C . LEU A 1 97 ? -9.456 -3.888 5.876 1.00 97.69 97 LEU A C 1
ATOM 757 O O . LEU A 1 97 ? -8.528 -4.404 5.254 1.00 97.69 97 LEU A O 1
ATOM 761 N N . ALA A 1 98 ? -10.729 -4.017 5.490 1.00 97.94 98 ALA A N 1
ATOM 762 C CA . ALA A 1 98 ? -11.121 -4.731 4.276 1.00 97.94 98 ALA A CA 1
ATOM 763 C C . ALA A 1 98 ? -10.607 -4.029 3.007 1.00 97.94 98 ALA A C 1
ATOM 765 O O . ALA A 1 98 ? -10.100 -4.685 2.098 1.00 97.94 98 ALA A O 1
ATOM 766 N N . GLN A 1 99 ? -10.672 -2.695 2.961 1.00 97.69 99 GLN A N 1
ATOM 767 C CA . GLN A 1 99 ? -10.091 -1.908 1.869 1.00 97.69 99 GLN A CA 1
ATOM 768 C C . GLN A 1 99 ? -8.566 -2.073 1.808 1.00 97.69 99 GLN A C 1
ATOM 770 O O . GLN A 1 99 ? -8.022 -2.289 0.726 1.00 97.69 99 GLN A O 1
ATOM 775 N N . ALA A 1 100 ? -7.877 -2.053 2.955 1.00 98.06 100 ALA A N 1
ATOM 776 C CA . ALA A 1 100 ? -6.438 -2.308 3.014 1.00 98.06 100 ALA A CA 1
ATOM 777 C C . ALA A 1 100 ? -6.089 -3.696 2.458 1.00 98.06 100 ALA A C 1
ATOM 779 O O . ALA A 1 100 ? -5.122 -3.840 1.716 1.00 98.06 100 ALA A O 1
ATOM 780 N N . ALA A 1 101 ? -6.889 -4.719 2.776 1.00 97.56 101 ALA A N 1
ATOM 781 C CA . ALA A 1 101 ? -6.703 -6.065 2.244 1.00 97.56 101 ALA A CA 1
ATOM 782 C C . ALA A 1 101 ? -6.898 -6.143 0.723 1.00 97.56 101 ALA A C 1
ATOM 784 O O . ALA A 1 101 ? -6.146 -6.851 0.056 1.00 97.56 101 ALA A O 1
ATOM 785 N N . ALA A 1 102 ? -7.849 -5.391 0.163 1.00 97.81 102 ALA A N 1
ATOM 786 C CA . ALA A 1 102 ? -8.035 -5.311 -1.284 1.00 97.81 102 ALA A CA 1
ATOM 787 C C . ALA A 1 102 ? -6.822 -4.671 -1.989 1.00 97.81 102 ALA A C 1
ATOM 789 O O . ALA A 1 102 ? -6.310 -5.236 -2.955 1.00 97.81 102 ALA A O 1
ATOM 790 N N . HIS A 1 103 ? -6.314 -3.547 -1.470 1.00 97.62 103 HIS A N 1
ATOM 791 C CA . HIS A 1 103 ? -5.097 -2.907 -1.990 1.00 97.62 103 HIS A CA 1
ATOM 792 C C . HIS A 1 103 ? -3.870 -3.821 -1.877 1.00 97.62 103 HIS A C 1
ATOM 794 O O . HIS A 1 103 ? -3.091 -3.967 -2.820 1.00 97.62 103 HIS A O 1
ATOM 800 N N . TYR A 1 104 ? -3.733 -4.524 -0.754 1.00 97.56 104 TYR A N 1
ATOM 801 C CA . TYR A 1 104 ? -2.631 -5.458 -0.567 1.00 97.56 104 TYR A CA 1
ATOM 802 C C . TYR A 1 104 ? -2.709 -6.661 -1.515 1.00 97.56 104 TYR A C 1
ATOM 804 O O . TYR A 1 104 ? -1.691 -7.110 -2.042 1.00 97.56 104 TYR A O 1
ATOM 812 N N . ALA A 1 105 ? -3.914 -7.170 -1.784 1.00 96.69 105 ALA A N 1
ATOM 813 C CA . ALA A 1 105 ? -4.117 -8.227 -2.769 1.00 96.69 105 ALA A CA 1
ATOM 814 C C . ALA A 1 105 ? -3.703 -7.772 -4.179 1.00 96.69 105 ALA A C 1
ATOM 816 O O . ALA A 1 105 ? -3.052 -8.534 -4.893 1.00 96.69 105 ALA A O 1
ATOM 817 N N . ASN A 1 106 ? -4.001 -6.522 -4.558 1.00 95.12 106 ASN A N 1
ATOM 818 C CA . ASN A 1 106 ? -3.535 -5.945 -5.822 1.00 95.12 106 ASN A CA 1
ATOM 819 C C . ASN A 1 106 ? -2.007 -5.874 -5.883 1.00 95.12 106 ASN A C 1
ATOM 821 O O . ASN A 1 106 ? -1.428 -6.317 -6.873 1.00 95.12 106 ASN A O 1
ATOM 825 N N . PHE A 1 107 ? -1.354 -5.398 -4.818 1.00 94.38 107 PHE A N 1
ATOM 826 C CA . PHE A 1 107 ? 0.107 -5.415 -4.711 1.00 94.38 107 PHE A CA 1
ATOM 827 C C . PHE A 1 107 ? 0.680 -6.833 -4.879 1.00 94.38 107 PHE A C 1
ATOM 829 O O . PHE A 1 107 ? 1.607 -7.030 -5.658 1.00 94.38 107 PHE A O 1
ATOM 836 N N . LYS A 1 108 ? 0.102 -7.835 -4.205 1.00 92.88 108 LYS A N 1
ATOM 837 C CA . LYS A 1 108 ? 0.570 -9.232 -4.248 1.00 92.88 108 LYS A CA 1
ATOM 838 C C . LYS A 1 108 ? 0.377 -9.901 -5.613 1.00 92.88 108 LYS A C 1
ATOM 840 O O . LYS A 1 108 ? 1.128 -10.810 -5.957 1.00 92.88 108 LYS A O 1
ATOM 845 N N . ASN A 1 109 ? -0.621 -9.465 -6.380 1.00 92.25 109 ASN A N 1
ATOM 846 C CA . ASN A 1 109 ? -0.869 -9.949 -7.738 1.00 92.25 109 ASN A CA 1
ATOM 847 C C . ASN A 1 109 ? 0.107 -9.355 -8.769 1.00 92.25 109 ASN A C 1
ATOM 849 O O . ASN A 1 109 ? 0.241 -9.906 -9.863 1.00 92.25 109 ASN A O 1
ATOM 853 N N . MET A 1 110 ? 0.789 -8.251 -8.446 1.00 88.56 110 MET A N 1
ATOM 854 C CA . MET A 1 110 ? 1.849 -7.695 -9.286 1.00 88.56 110 MET A CA 1
ATOM 855 C C . MET A 1 110 ? 3.125 -8.513 -9.077 1.00 88.56 110 MET A C 1
ATOM 857 O O . MET A 1 110 ? 3.561 -8.729 -7.948 1.00 88.56 110 MET A O 1
ATOM 861 N N . THR A 1 111 ? 3.734 -8.990 -10.163 1.00 84.38 111 THR A N 1
ATOM 862 C CA . THR A 1 111 ? 4.955 -9.797 -10.052 1.00 84.38 111 THR A CA 1
ATOM 863 C C . THR A 1 111 ? 6.119 -8.876 -9.681 1.00 84.38 111 THR A C 1
ATOM 865 O O . THR A 1 111 ? 6.429 -7.955 -10.436 1.00 84.38 111 THR A O 1
ATOM 868 N N . PRO A 1 112 ? 6.787 -9.072 -8.532 1.00 82.00 112 PRO A N 1
ATOM 869 C CA . PRO A 1 112 ? 7.898 -8.214 -8.158 1.00 82.00 112 PRO A CA 1
ATOM 870 C C . PRO A 1 112 ? 9.076 -8.434 -9.109 1.00 82.00 112 PRO A C 1
ATOM 872 O O . PRO A 1 112 ? 9.358 -9.558 -9.534 1.00 82.00 112 PRO A O 1
ATOM 875 N N . LEU A 1 113 ? 9.819 -7.362 -9.402 1.00 85.62 113 LEU A N 1
ATOM 876 C CA . LEU A 1 113 ? 11.113 -7.509 -10.064 1.00 85.62 113 LEU A CA 1
ATOM 877 C C . LEU A 1 113 ? 12.029 -8.403 -9.211 1.00 85.62 113 LEU A C 1
ATOM 879 O O . LEU A 1 113 ? 11.955 -8.336 -7.982 1.00 85.62 113 LEU A O 1
ATOM 883 N N . PRO A 1 114 ? 12.959 -9.167 -9.813 1.00 86.69 114 PRO A N 1
ATOM 884 C CA . PRO A 1 114 ? 13.872 -10.032 -9.061 1.00 86.69 114 PRO A CA 1
ATOM 885 C C . PRO A 1 114 ? 14.623 -9.302 -7.936 1.00 86.69 114 PRO A C 1
ATOM 887 O O . PRO A 1 114 ? 14.786 -9.842 -6.847 1.00 86.69 114 PRO A O 1
ATOM 890 N N . ALA A 1 115 ? 15.003 -8.040 -8.165 1.00 88.69 115 ALA A N 1
ATOM 891 C CA . ALA A 1 115 ? 15.670 -7.194 -7.173 1.00 88.69 115 ALA A CA 1
ATOM 892 C C . ALA A 1 115 ? 14.783 -6.813 -5.967 1.00 88.69 115 ALA A C 1
ATOM 894 O O . ALA A 1 115 ? 15.302 -6.410 -4.933 1.00 88.69 115 ALA A O 1
ATOM 895 N N . MET A 1 116 ? 13.457 -6.926 -6.093 1.00 88.44 116 MET A N 1
ATOM 896 C CA . MET A 1 116 ? 12.468 -6.584 -5.063 1.00 88.44 116 MET A CA 1
ATOM 897 C C . MET A 1 116 ? 11.873 -7.816 -4.375 1.00 88.44 116 MET A C 1
ATOM 899 O O . MET A 1 116 ? 11.040 -7.659 -3.485 1.00 88.44 116 MET A O 1
ATOM 903 N N . ALA A 1 117 ? 12.272 -9.034 -4.755 1.00 89.06 117 ALA A N 1
ATOM 904 C CA . ALA A 1 117 ? 11.683 -10.265 -4.229 1.00 89.06 117 ALA A CA 1
ATOM 905 C C . ALA A 1 117 ? 11.841 -10.388 -2.702 1.00 89.06 117 ALA A C 1
ATOM 907 O O . ALA A 1 117 ? 10.862 -10.628 -1.998 1.00 89.06 117 ALA A O 1
ATOM 908 N N . GLU A 1 118 ? 13.048 -10.150 -2.180 1.00 92.69 118 GLU A N 1
ATOM 909 C CA . GLU A 1 118 ? 13.324 -10.208 -0.737 1.00 92.69 118 GLU A CA 1
ATOM 910 C C . GLU A 1 118 ? 12.575 -9.111 0.033 1.00 92.69 118 GLU A C 1
ATOM 912 O O . GLU A 1 118 ? 11.931 -9.381 1.048 1.00 92.69 118 GLU A O 1
ATOM 917 N N . ALA A 1 119 ? 12.590 -7.878 -0.484 1.00 92.25 119 ALA A N 1
ATOM 918 C CA . ALA A 1 119 ? 11.863 -6.762 0.115 1.00 92.25 119 ALA A CA 1
ATOM 919 C C . ALA A 1 119 ? 10.348 -7.024 0.148 1.00 92.25 119 ALA A C 1
ATOM 921 O O . ALA A 1 119 ? 9.706 -6.794 1.171 1.00 92.25 119 ALA A O 1
ATOM 922 N N . SER A 1 120 ? 9.788 -7.564 -0.937 1.00 91.94 120 SER A N 1
ATOM 923 C CA . SER A 1 120 ? 8.365 -7.906 -1.037 1.00 91.94 120 SER A CA 1
ATOM 924 C C . SER A 1 120 ? 7.983 -9.025 -0.069 1.00 91.94 120 SER A C 1
ATOM 926 O O . SER A 1 120 ? 6.943 -8.941 0.578 1.00 91.94 120 SER A O 1
ATOM 928 N N . ALA A 1 121 ? 8.841 -10.037 0.096 1.00 92.88 121 ALA A N 1
ATOM 929 C CA . ALA A 1 121 ? 8.629 -11.106 1.070 1.00 92.88 121 ALA A CA 1
ATOM 930 C C . ALA A 1 121 ? 8.652 -10.584 2.517 1.00 92.88 121 ALA A C 1
ATOM 932 O O . ALA A 1 121 ? 7.804 -10.959 3.325 1.00 92.88 121 ALA A O 1
ATOM 933 N N . ASN A 1 122 ? 9.579 -9.676 2.839 1.00 95.69 122 ASN A N 1
ATOM 934 C CA . ASN A 1 122 ? 9.628 -9.035 4.154 1.00 95.69 122 ASN A CA 1
ATOM 935 C C . ASN A 1 122 ? 8.365 -8.193 4.413 1.00 95.69 122 ASN A C 1
ATOM 937 O O . ASN A 1 122 ? 7.772 -8.277 5.488 1.00 95.69 122 ASN A O 1
ATOM 941 N N . VAL A 1 123 ? 7.911 -7.424 3.417 1.00 95.56 123 VAL A N 1
ATOM 942 C CA . VAL A 1 123 ? 6.652 -6.670 3.507 1.00 95.56 123 VAL A CA 1
ATOM 943 C C . VAL A 1 123 ? 5.465 -7.609 3.732 1.00 95.56 123 VAL A C 1
ATOM 945 O O . VAL A 1 123 ? 4.648 -7.312 4.601 1.00 95.56 123 VAL A O 1
ATOM 948 N N . ASP A 1 124 ? 5.400 -8.756 3.048 1.00 95.44 124 ASP A N 1
ATOM 949 C CA . ASP A 1 124 ? 4.340 -9.752 3.257 1.00 95.44 124 ASP A CA 1
ATOM 950 C C . ASP A 1 124 ? 4.339 -10.299 4.678 1.00 95.44 124 ASP A C 1
ATOM 952 O O . ASP A 1 124 ? 3.301 -10.274 5.336 1.00 95.44 124 ASP A O 1
ATOM 956 N N . GLU A 1 125 ? 5.497 -10.681 5.214 1.00 96.94 125 GLU A N 1
ATOM 957 C CA . GLU A 1 125 ? 5.590 -11.147 6.597 1.00 96.94 125 GLU A CA 1
ATOM 958 C C . GLU A 1 125 ? 5.069 -10.096 7.594 1.00 96.94 125 GLU A C 1
ATOM 960 O O . GLU A 1 125 ? 4.304 -10.422 8.510 1.00 96.94 125 GLU A O 1
ATOM 965 N N . LYS A 1 126 ? 5.465 -8.824 7.436 1.00 97.50 126 LYS A N 1
ATOM 966 C CA . LYS A 1 126 ? 5.028 -7.753 8.349 1.00 97.50 126 LYS A CA 1
ATOM 967 C C . LYS A 1 126 ? 3.557 -7.406 8.166 1.00 97.50 126 LYS A C 1
ATOM 969 O O . LYS A 1 126 ? 2.868 -7.196 9.166 1.00 97.50 126 LYS A O 1
ATOM 974 N N . TYR A 1 127 ? 3.074 -7.393 6.927 1.00 97.94 127 TYR A N 1
ATOM 975 C CA . TYR A 1 127 ? 1.669 -7.180 6.613 1.00 97.94 127 TYR A CA 1
ATOM 976 C C . TYR A 1 127 ? 0.794 -8.245 7.275 1.00 97.94 127 TYR A C 1
ATOM 978 O O . TYR A 1 127 ? -0.130 -7.878 7.993 1.00 97.94 127 TYR A O 1
ATOM 986 N N . GLN A 1 128 ? 1.112 -9.537 7.119 1.00 97.56 128 GLN A N 1
ATOM 987 C CA . GLN A 1 128 ? 0.307 -10.623 7.694 1.00 97.56 128 GLN A CA 1
ATOM 988 C C . GLN A 1 128 ? 0.184 -10.488 9.214 1.00 97.56 128 GLN A C 1
ATOM 990 O O . GLN A 1 128 ? -0.912 -10.565 9.765 1.00 97.56 128 GLN A O 1
ATOM 995 N N . ARG A 1 129 ? 1.300 -10.213 9.904 1.00 98.06 129 ARG A N 1
ATOM 996 C CA . ARG A 1 129 ? 1.290 -10.022 11.363 1.00 98.06 129 ARG A CA 1
ATOM 997 C C . ARG A 1 129 ? 0.446 -8.825 11.779 1.00 98.06 129 ARG A C 1
ATOM 999 O O . ARG A 1 129 ? -0.321 -8.916 12.733 1.00 98.06 129 ARG A O 1
ATOM 1006 N N . TYR A 1 130 ? 0.600 -7.698 11.090 1.00 98.00 130 TYR A N 1
ATOM 1007 C CA . TYR A 1 130 ? -0.105 -6.479 11.465 1.00 98.00 130 TYR A CA 1
ATOM 1008 C C . TYR A 1 130 ? -1.595 -6.537 11.103 1.00 98.00 130 TYR A C 1
ATOM 1010 O O . TYR A 1 130 ? -2.430 -6.082 11.880 1.00 98.00 130 TYR A O 1
ATOM 1018 N N . GLN A 1 131 ? -1.945 -7.161 9.977 1.00 97.69 131 GLN A N 1
ATOM 1019 C CA . GLN A 1 131 ? -3.327 -7.425 9.584 1.00 97.69 131 GLN A CA 1
ATOM 1020 C C . GLN A 1 131 ? -4.017 -8.337 10.603 1.00 97.69 131 GLN A C 1
ATOM 1022 O O . GLN A 1 131 ? -5.111 -7.994 11.054 1.00 97.69 131 GLN A O 1
ATOM 1027 N N . ALA A 1 132 ? -3.364 -9.429 11.017 1.00 97.88 132 ALA A N 1
ATOM 1028 C CA . ALA A 1 132 ? -3.898 -10.340 12.024 1.00 97.88 132 ALA A CA 1
ATOM 1029 C C . ALA A 1 132 ? -4.124 -9.619 13.361 1.00 97.88 132 ALA A C 1
ATOM 1031 O O . ALA A 1 132 ? -5.214 -9.690 13.919 1.00 97.88 132 ALA A O 1
ATOM 1032 N N . ALA A 1 133 ? -3.150 -8.824 13.816 1.00 97.88 133 ALA A N 1
ATOM 1033 C CA . ALA A 1 133 ? -3.286 -8.039 15.042 1.00 97.88 133 ALA A CA 1
ATOM 1034 C C . ALA A 1 133 ? -4.458 -7.038 14.985 1.00 97.88 133 ALA A C 1
ATOM 1036 O O . ALA A 1 133 ? -5.197 -6.891 15.956 1.00 97.88 133 ALA A O 1
ATOM 1037 N N . LEU A 1 134 ? -4.665 -6.348 13.856 1.00 97.50 134 LEU A N 1
ATOM 1038 C CA . LEU A 1 134 ? -5.811 -5.445 13.692 1.00 97.50 134 LEU A CA 1
ATOM 1039 C C . LEU A 1 134 ? -7.144 -6.207 13.662 1.00 97.50 134 LEU A C 1
ATOM 1041 O O . LEU A 1 134 ? -8.128 -5.720 14.218 1.00 97.50 134 LEU A O 1
ATOM 1045 N N . ALA A 1 135 ? -7.180 -7.392 13.050 1.00 97.12 135 ALA A N 1
ATOM 1046 C CA . ALA A 1 135 ? -8.361 -8.250 13.035 1.00 97.12 135 ALA A CA 1
ATOM 1047 C C . ALA A 1 135 ? -8.712 -8.771 14.442 1.00 97.12 135 ALA A C 1
ATOM 1049 O O . ALA A 1 135 ? -9.876 -8.727 14.839 1.00 97.12 135 ALA A O 1
ATOM 1050 N N . GLU A 1 136 ? -7.715 -9.180 15.228 1.00 96.69 136 GLU A N 1
ATOM 1051 C CA . GLU A 1 136 ? -7.895 -9.573 16.631 1.00 96.69 136 GLU A CA 1
ATOM 1052 C C . GLU A 1 136 ? -8.413 -8.406 17.483 1.00 96.69 136 GLU A C 1
ATOM 1054 O O . GLU A 1 136 ? -9.352 -8.572 18.259 1.00 96.69 136 GLU A O 1
ATOM 1059 N N . LEU A 1 137 ? -7.873 -7.194 17.299 1.00 94.94 137 LEU A N 1
ATOM 1060 C CA . LEU A 1 137 ? -8.363 -5.999 17.995 1.00 94.94 137 LEU A CA 1
ATOM 1061 C C . LEU A 1 137 ? -9.823 -5.677 17.656 1.00 94.94 137 LEU A C 1
ATOM 1063 O O . LEU A 1 137 ? -10.575 -5.270 18.541 1.00 94.94 137 LEU A O 1
ATOM 1067 N N . ILE A 1 138 ? -10.240 -5.868 16.401 1.00 94.44 138 ILE A N 1
ATOM 1068 C CA . ILE A 1 138 ? -11.654 -5.762 16.016 1.00 94.44 138 ILE A CA 1
ATOM 1069 C C . ILE A 1 138 ? -12.487 -6.777 16.803 1.00 94.44 138 ILE A C 1
ATOM 1071 O O . ILE A 1 138 ? -13.497 -6.398 17.389 1.00 94.44 138 ILE A O 1
ATOM 1075 N N . GLN A 1 139 ? -12.051 -8.037 16.862 1.00 93.56 139 GLN A N 1
ATOM 1076 C CA . GLN A 1 139 ? -12.770 -9.095 17.569 1.00 93.56 139 GLN A CA 1
ATOM 1077 C C . GLN A 1 139 ? -12.884 -8.817 19.077 1.00 93.56 139 GLN A C 1
ATOM 1079 O O . GLN A 1 139 ? -13.938 -9.052 19.667 1.00 93.56 139 GLN A O 1
ATOM 1084 N N . PHE A 1 140 ? -11.835 -8.290 19.714 1.00 91.25 140 PHE A N 1
ATOM 1085 C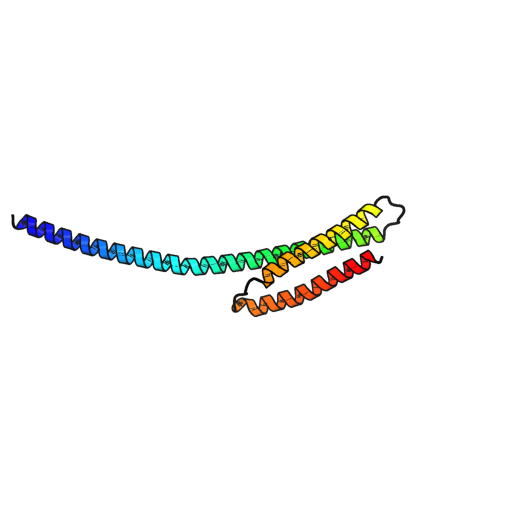 CA . PHE A 1 140 ? -11.897 -7.903 21.126 1.00 91.25 140 PHE A CA 1
ATOM 1086 C C . PHE A 1 140 ? -12.894 -6.772 21.379 1.00 91.25 140 PHE A C 1
ATOM 1088 O O . PHE A 1 140 ? -13.604 -6.810 22.379 1.00 91.25 140 PHE A O 1
ATOM 1095 N N . LEU A 1 141 ? -1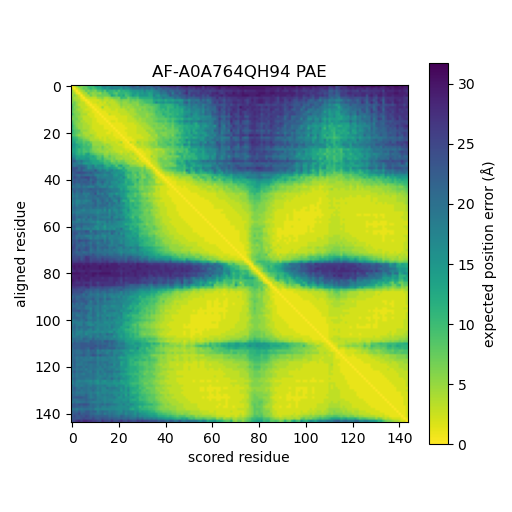2.977 -5.790 20.478 1.00 87.94 141 LEU A N 1
ATOM 1096 C CA . LEU A 1 141 ? -13.923 -4.679 20.604 1.00 87.94 141 LEU A CA 1
ATOM 1097 C C . LEU A 1 141 ? -15.361 -5.060 20.216 1.00 87.94 141 LEU A C 1
ATOM 1099 O O . LEU A 1 141 ? -16.292 -4.418 20.694 1.00 87.94 141 LEU A O 1
ATOM 1103 N N . ASP A 1 142 ? -15.551 -6.085 19.380 1.00 86.31 142 ASP A N 1
ATOM 1104 C CA . ASP A 1 142 ? -16.871 -6.666 19.085 1.00 86.31 142 ASP A CA 1
ATOM 1105 C C . ASP A 1 142 ? -17.444 -7.422 20.294 1.00 86.31 142 ASP A C 1
ATOM 1107 O O . ASP A 1 142 ? -18.650 -7.389 20.528 1.00 86.31 142 ASP A O 1
ATOM 1111 N N . ASN A 1 143 ? -16.579 -8.095 21.060 1.00 83.25 143 ASN A N 1
ATOM 1112 C CA . ASN A 1 143 ? -16.970 -8.901 22.220 1.00 83.25 143 ASN A CA 1
ATOM 1113 C C . ASN A 1 143 ? -16.938 -8.134 23.558 1.00 83.25 143 ASN A C 1
ATOM 1115 O O . ASN A 1 143 ? -17.282 -8.717 24.587 1.00 83.25 143 ASN A O 1
ATOM 1119 N N . GLY A 1 144 ? -16.484 -6.874 23.556 1.00 71.56 144 GLY A N 1
ATOM 1120 C CA . GLY A 1 144 ? -16.373 -6.004 24.736 1.00 71.56 144 GLY A CA 1
ATOM 1121 C C . GLY A 1 144 ? -17.491 -4.974 24.850 1.00 71.56 144 GLY A C 1
ATOM 1122 O O . GLY A 1 144 ? -17.820 -4.625 25.999 1.00 71.56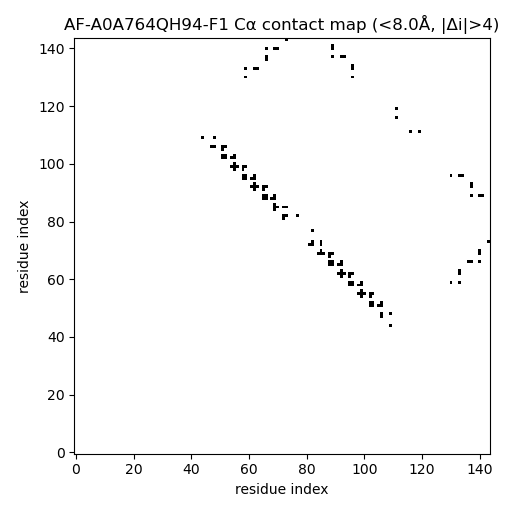 144 GLY A O 1
#